Protein AF-A0A7V0NY99-F1 (afdb_monomer)

Secondary structure (DSSP, 8-state):
-------SEEEEEEES-HHHHHHHHHHHHHHTT-EEEEEEE-SSEEEEEEEEEGGGHHHHHHHHHHHSEEESHHHHHTTSSS--S---EEEEEEEEEE--S---

Foldseek 3Di:
DPPCLPFQAEKEFEAQDAVVLVVQLVVQCVVQVKAWPDWDDDPFKIKTKIWHFLVCLVVSLVSSVVRGDMDRSVSSPVSVVDDPPDSDGTIYMYMYGYDPDDPD

Structure (mmCIF, N/CA/C/O backbone):
data_AF-A0A7V0NY99-F1
#
_entry.id   AF-A0A7V0NY99-F1
#
loop_
_atom_site.group_PDB
_atom_site.id
_atom_site.type_symbol
_atom_site.label_atom_id
_atom_site.label_alt_id
_atom_site.label_comp_id
_atom_site.label_asym_id
_atom_site.label_entity_id
_atom_site.label_seq_id
_atom_site.pdbx_PDB_ins_code
_atom_site.Cartn_x
_atom_site.Cartn_y
_atom_site.Cartn_z
_atom_site.occupancy
_atom_site.B_iso_or_equiv
_atom_site.auth_seq_id
_atom_site.auth_comp_id
_atom_site.auth_asym_id
_atom_site.auth_atom_id
_atom_site.pdbx_PDB_model_num
ATOM 1 N N . MET A 1 1 ? 5.141 26.236 -8.884 1.00 36.03 1 MET A N 1
ATOM 2 C CA . MET A 1 1 ? 4.443 25.462 -9.928 1.00 36.03 1 MET A CA 1
ATOM 3 C C . MET A 1 1 ? 4.257 24.085 -9.322 1.00 36.03 1 MET A C 1
ATOM 5 O O . MET A 1 1 ? 5.181 23.622 -8.674 1.00 36.03 1 MET A O 1
ATOM 9 N N . ALA A 1 2 ? 3.028 23.573 -9.288 1.00 43.16 2 ALA A N 1
ATOM 10 C CA . ALA A 1 2 ? 2.717 22.323 -8.602 1.00 43.16 2 ALA A CA 1
ATOM 11 C C . ALA A 1 2 ? 2.991 21.178 -9.573 1.00 43.16 2 ALA A C 1
ATOM 13 O O . ALA A 1 2 ? 2.091 20.746 -10.292 1.00 43.16 2 ALA A O 1
ATOM 14 N N . ASP A 1 3 ? 4.245 20.740 -9.627 1.00 43.72 3 ASP A N 1
ATOM 15 C CA . ASP A 1 3 ? 4.650 19.499 -10.280 1.00 43.72 3 ASP A CA 1
ATOM 16 C C . ASP A 1 3 ? 4.091 18.352 -9.432 1.00 43.72 3 ASP A C 1
ATOM 18 O O . ASP A 1 3 ? 4.754 17.749 -8.594 1.00 43.72 3 ASP A O 1
ATOM 22 N N . THR A 1 4 ? 2.781 18.153 -9.550 1.00 49.53 4 THR A N 1
ATOM 23 C CA . THR A 1 4 ? 2.094 17.026 -8.941 1.00 49.53 4 THR A CA 1
ATOM 24 C C . THR A 1 4 ? 2.424 15.867 -9.860 1.00 49.53 4 THR A C 1
ATOM 26 O O . THR A 1 4 ? 1.751 15.678 -10.870 1.00 49.53 4 THR A O 1
ATOM 29 N N . GLU A 1 5 ? 3.519 15.164 -9.579 1.00 55.91 5 GLU A N 1
ATOM 30 C CA . GLU A 1 5 ? 3.803 13.860 -10.171 1.00 55.91 5 GLU A CA 1
ATOM 31 C C . GLU A 1 5 ? 2.612 12.967 -9.817 1.00 55.91 5 GLU A C 1
ATOM 33 O O . GLU A 1 5 ? 2.522 12.410 -8.723 1.00 55.91 5 GLU A O 1
ATOM 38 N N . GLN A 1 6 ? 1.596 12.966 -10.685 1.00 63.41 6 GLN A N 1
ATOM 39 C CA . GLN A 1 6 ? 0.385 12.208 -10.441 1.00 63.41 6 GLN A CA 1
ATOM 40 C C . GLN A 1 6 ? 0.800 10.737 -10.419 1.00 63.41 6 GLN A C 1
ATOM 42 O O . GLN A 1 6 ? 1.414 10.273 -11.384 1.00 63.41 6 GLN A O 1
ATOM 47 N N . PRO A 1 7 ? 0.503 10.011 -9.331 1.00 72.69 7 PRO A N 1
ATOM 48 C CA . PRO A 1 7 ? 0.847 8.604 -9.235 1.00 72.69 7 PRO A CA 1
ATOM 49 C C . PRO A 1 7 ? 0.225 7.877 -10.430 1.00 72.69 7 PRO A C 1
ATOM 51 O O . PRO A 1 7 ? -0.961 8.052 -10.721 1.00 72.69 7 PRO A O 1
ATOM 54 N N . ALA A 1 8 ? 1.039 7.092 -11.137 1.00 80.50 8 ALA A N 1
ATOM 55 C CA . ALA A 1 8 ? 0.628 6.370 -12.338 1.00 80.50 8 ALA A CA 1
ATOM 56 C C . ALA A 1 8 ? -0.505 5.377 -12.042 1.00 80.50 8 ALA A C 1
ATOM 58 O O . ALA A 1 8 ? -1.343 5.118 -12.905 1.00 80.50 8 ALA A O 1
ATOM 59 N N . VAL A 1 9 ? -0.546 4.857 -10.812 1.00 88.44 9 VAL A N 1
ATOM 60 C CA . VAL A 1 9 ? -1.595 3.960 -10.329 1.00 88.44 9 VAL A CA 1
ATOM 61 C C . VAL A 1 9 ? -2.142 4.469 -9.002 1.00 88.44 9 VAL A C 1
ATOM 63 O O . VAL A 1 9 ? -1.392 4.897 -8.128 1.00 88.44 9 VAL A O 1
ATOM 66 N N . SER A 1 10 ? -3.463 4.416 -8.841 1.00 91.31 10 SER A N 1
ATOM 67 C CA . SER A 1 10 ? -4.144 4.683 -7.573 1.00 91.31 10 SER A CA 1
ATOM 68 C C . SER A 1 10 ? -5.038 3.502 -7.207 1.00 91.31 10 SER A C 1
ATOM 70 O O . SER A 1 10 ? -5.835 3.054 -8.030 1.00 91.31 10 SER A O 1
ATOM 72 N N . LEU A 1 11 ? -4.903 3.009 -5.980 1.00 93.06 11 LEU A N 1
ATOM 73 C CA . LEU A 1 11 ? -5.679 1.900 -5.427 1.00 93.06 11 LEU A CA 1
ATOM 74 C C . LEU A 1 11 ? -6.229 2.261 -4.050 1.00 93.06 11 LEU A C 1
ATOM 76 O O . LEU A 1 11 ? -5.690 3.111 -3.342 1.00 93.06 11 LEU A O 1
ATOM 80 N N . THR A 1 12 ? -7.297 1.569 -3.666 1.00 95.25 12 THR A N 1
ATOM 81 C CA . THR A 1 12 ? -7.902 1.674 -2.337 1.00 95.25 12 THR A CA 1
ATOM 82 C C . THR A 1 12 ? -7.907 0.304 -1.678 1.00 95.25 12 THR A C 1
ATOM 84 O O . THR A 1 12 ? -8.316 -0.672 -2.304 1.00 95.25 12 THR A O 1
ATOM 87 N N . VAL A 1 13 ? -7.468 0.231 -0.426 1.00 95.75 13 VAL A N 1
ATOM 88 C CA . VAL A 1 13 ? -7.447 -0.983 0.389 1.00 95.75 13 VAL A CA 1
ATOM 89 C C . VAL A 1 13 ? -8.376 -0.769 1.575 1.00 95.75 13 VAL A C 1
ATOM 91 O O . VAL A 1 13 ? -8.158 0.109 2.409 1.00 95.75 13 VAL A O 1
ATOM 94 N N . TYR A 1 14 ? -9.439 -1.557 1.624 1.00 94.75 14 TYR A N 1
ATOM 95 C CA . TYR A 1 14 ? -10.433 -1.521 2.685 1.00 94.75 14 TYR A CA 1
ATOM 96 C C . TYR A 1 14 ? -10.038 -2.492 3.796 1.00 94.75 14 TYR A C 1
ATOM 98 O O . TYR A 1 14 ? -9.877 -3.687 3.539 1.00 94.75 14 TYR A O 1
ATOM 106 N N . VAL A 1 15 ? -9.884 -1.978 5.018 1.00 94.06 15 VAL A N 1
ATOM 107 C CA . VAL A 1 15 ? -9.341 -2.717 6.175 1.00 94.06 15 VAL A CA 1
ATOM 108 C C . VAL A 1 15 ? -10.110 -2.406 7.457 1.00 94.06 15 VAL A C 1
ATOM 110 O O . VAL A 1 15 ? -10.743 -1.360 7.567 1.00 94.06 15 VAL A O 1
ATOM 113 N N . GLU A 1 16 ? -10.050 -3.281 8.458 1.00 91.62 16 GLU A N 1
ATOM 114 C CA . GLU A 1 16 ? -10.657 -3.021 9.777 1.00 91.62 16 GLU A CA 1
ATOM 115 C C . GLU A 1 16 ? -9.774 -2.116 10.657 1.00 91.62 16 GLU A C 1
ATOM 117 O O . GLU A 1 16 ? -10.276 -1.266 11.406 1.00 91.62 16 GLU A O 1
ATOM 122 N N . ASP A 1 17 ? -8.452 -2.265 10.529 1.00 92.56 17 ASP A N 1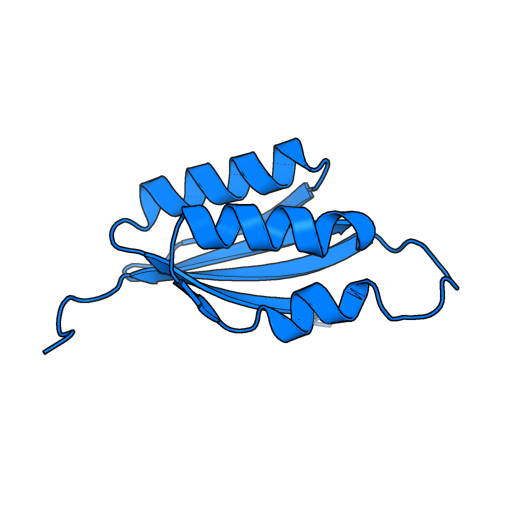
ATOM 123 C CA . ASP A 1 17 ? -7.445 -1.537 11.298 1.00 92.56 17 ASP A CA 1
ATOM 124 C C . ASP A 1 17 ? -6.436 -0.835 10.377 1.00 92.56 17 ASP A C 1
ATOM 126 O O . ASP A 1 17 ? -5.598 -1.476 9.744 1.00 92.56 17 ASP A O 1
ATOM 130 N N . ILE A 1 18 ? -6.535 0.497 10.290 1.00 93.00 18 ILE A N 1
ATOM 131 C CA . ILE A 1 18 ? -5.692 1.311 9.399 1.00 93.00 18 ILE A CA 1
ATOM 132 C C . ILE A 1 18 ? -4.229 1.269 9.839 1.00 93.00 18 ILE A C 1
ATOM 134 O O . ILE A 1 18 ? -3.350 1.150 8.991 1.00 93.00 18 ILE A O 1
ATOM 138 N N . GLU A 1 19 ? -3.956 1.348 11.144 1.00 91.50 19 GLU A N 1
ATOM 139 C CA . GLU A 1 19 ? -2.583 1.461 11.644 1.00 91.50 19 GLU A CA 1
ATOM 140 C C . GLU A 1 19 ? -1.772 0.189 11.360 1.00 91.50 19 GLU A C 1
ATOM 142 O O . GLU A 1 19 ? -0.634 0.261 10.885 1.00 91.50 19 GLU A O 1
ATOM 147 N N . THR A 1 20 ? -2.358 -0.984 11.620 1.00 93.44 20 THR A N 1
ATOM 148 C CA . THR A 1 20 ? -1.723 -2.275 11.331 1.00 93.44 20 THR A CA 1
ATOM 149 C C . THR A 1 20 ? -1.551 -2.458 9.830 1.00 93.44 20 THR A C 1
ATOM 151 O O . THR A 1 20 ? -0.435 -2.721 9.378 1.00 93.44 20 THR A O 1
ATOM 154 N N . ALA A 1 21 ? -2.608 -2.213 9.046 1.00 94.56 21 ALA A N 1
ATOM 155 C CA . ALA A 1 21 ? -2.541 -2.309 7.593 1.00 94.56 21 ALA A CA 1
ATOM 156 C C . ALA A 1 21 ? -1.482 -1.371 6.996 1.00 94.56 21 ALA A C 1
ATOM 158 O O . ALA A 1 21 ? -0.709 -1.791 6.141 1.00 94.56 21 ALA A O 1
ATOM 159 N N . GLY A 1 22 ? -1.384 -0.127 7.470 1.00 94.19 22 GLY A N 1
ATOM 160 C CA . GLY A 1 22 ? -0.384 0.838 7.012 1.00 94.19 22 GLY A CA 1
ATOM 161 C C . GLY A 1 22 ? 1.042 0.325 7.179 1.00 94.19 22 GLY A C 1
ATOM 162 O O . GLY A 1 22 ? 1.826 0.354 6.229 1.00 94.19 22 GLY A O 1
ATOM 163 N N . LYS A 1 23 ? 1.355 -0.240 8.350 1.00 94.56 23 LYS A N 1
ATOM 164 C CA . LYS A 1 23 ? 2.666 -0.846 8.636 1.00 94.56 23 LYS A CA 1
ATOM 165 C C . LYS A 1 23 ? 2.938 -2.071 7.761 1.00 94.56 23 LYS A C 1
ATOM 167 O O . LYS A 1 23 ? 4.056 -2.244 7.276 1.00 94.56 23 LYS A O 1
ATOM 172 N N . GLU A 1 24 ? 1.936 -2.922 7.548 1.00 95.62 24 GLU A N 1
ATOM 173 C CA . GLU A 1 24 ? 2.076 -4.111 6.702 1.00 95.62 24 GLU A CA 1
ATOM 174 C C . GLU A 1 24 ? 2.280 -3.756 5.225 1.00 95.62 24 GLU A C 1
ATOM 176 O O . GLU A 1 24 ? 3.138 -4.351 4.568 1.00 95.62 24 GLU A O 1
ATOM 181 N N . ILE A 1 25 ? 1.557 -2.753 4.718 1.00 94.94 25 ILE A N 1
ATOM 182 C CA . ILE A 1 25 ? 1.692 -2.261 3.342 1.00 94.94 25 ILE A CA 1
ATOM 183 C C . ILE A 1 25 ? 3.061 -1.602 3.136 1.00 94.94 25 ILE A C 1
ATOM 185 O O . ILE A 1 25 ? 3.746 -1.911 2.161 1.00 94.94 25 ILE A O 1
ATOM 189 N N . GLU A 1 26 ? 3.512 -0.757 4.065 1.00 94.75 26 GLU A N 1
ATOM 190 C CA . GLU A 1 26 ? 4.850 -0.155 4.013 1.00 94.75 26 GLU A CA 1
ATOM 191 C C . GLU A 1 26 ? 5.958 -1.226 4.003 1.00 94.75 26 GLU A C 1
ATOM 193 O O . GLU A 1 26 ? 6.898 -1.174 3.197 1.00 94.75 26 GLU A O 1
ATOM 198 N N . ALA A 1 27 ? 5.826 -2.248 4.855 1.00 95.12 27 ALA A N 1
ATOM 199 C CA . ALA A 1 27 ? 6.752 -3.372 4.893 1.00 95.12 27 ALA A CA 1
ATOM 200 C C . ALA A 1 27 ? 6.713 -4.198 3.597 1.00 95.12 27 ALA A C 1
ATOM 202 O O . ALA A 1 27 ? 7.763 -4.648 3.130 1.00 95.12 27 ALA A O 1
ATOM 203 N N . ALA A 1 28 ? 5.532 -4.400 3.004 1.00 94.94 28 ALA A N 1
ATOM 204 C CA . ALA A 1 28 ? 5.378 -5.076 1.720 1.00 94.94 28 ALA A CA 1
ATOM 205 C C . ALA A 1 28 ? 6.116 -4.320 0.609 1.00 94.94 28 ALA A C 1
ATOM 207 O O . ALA A 1 28 ? 6.953 -4.914 -0.065 1.00 94.94 28 ALA A O 1
ATOM 208 N N . ILE A 1 29 ? 5.894 -3.010 0.481 1.00 94.31 29 ILE A N 1
ATOM 209 C CA . ILE A 1 29 ? 6.565 -2.160 -0.514 1.00 94.31 29 ILE A CA 1
ATOM 210 C C . ILE A 1 29 ? 8.086 -2.229 -0.345 1.00 94.31 29 ILE A C 1
ATOM 212 O O . ILE A 1 29 ? 8.805 -2.493 -1.307 1.00 94.31 29 ILE A O 1
ATOM 216 N N . THR A 1 30 ? 8.579 -2.079 0.886 1.00 93.69 30 THR A N 1
ATOM 217 C CA . THR A 1 30 ? 10.019 -2.131 1.184 1.00 93.69 30 THR A CA 1
ATOM 218 C C . THR A 1 30 ? 10.633 -3.490 0.821 1.00 93.69 30 THR A C 1
ATOM 220 O O . THR A 1 30 ? 11.721 -3.558 0.248 1.00 93.69 30 THR A O 1
ATOM 223 N N . ARG A 1 31 ? 9.932 -4.597 1.108 1.00 94.75 31 ARG A N 1
ATOM 224 C CA . ARG A 1 31 ? 10.373 -5.962 0.755 1.00 94.75 31 ARG A CA 1
ATOM 225 C C . ARG A 1 31 ? 10.435 -6.196 -0.750 1.00 94.75 31 ARG A C 1
ATOM 227 O O . ARG A 1 31 ? 11.271 -6.974 -1.198 1.00 94.75 31 ARG A O 1
ATOM 234 N N . LEU A 1 32 ? 9.592 -5.508 -1.513 1.00 93.75 32 LEU A N 1
ATOM 235 C CA . LEU A 1 32 ? 9.578 -5.546 -2.974 1.00 93.75 32 LEU A CA 1
ATOM 236 C C . LEU A 1 32 ? 10.592 -4.580 -3.607 1.00 93.75 32 LEU A C 1
ATOM 238 O O . LEU A 1 32 ? 10.524 -4.319 -4.804 1.00 93.75 32 LEU A O 1
ATOM 242 N N . ASN A 1 33 ? 11.542 -4.064 -2.816 1.00 91.81 33 ASN A N 1
ATOM 243 C CA . ASN A 1 33 ? 12.517 -3.056 -3.239 1.00 91.81 33 ASN A CA 1
ATOM 244 C C . ASN A 1 33 ? 11.865 -1.741 -3.713 1.00 91.81 33 ASN A C 1
ATOM 246 O O . ASN A 1 33 ? 12.471 -0.970 -4.452 1.00 91.81 33 ASN A O 1
ATOM 250 N N . GLY A 1 34 ? 10.626 -1.485 -3.289 1.00 91.19 34 GLY A N 1
ATOM 251 C CA . GLY A 1 34 ? 9.954 -0.211 -3.480 1.00 91.19 34 GLY A CA 1
ATOM 252 C C . GLY A 1 34 ? 10.437 0.838 -2.482 1.00 91.19 34 GLY A C 1
ATOM 253 O O . GLY A 1 34 ? 11.076 0.538 -1.469 1.00 91.19 34 GLY A O 1
ATOM 254 N N . LYS A 1 35 ? 10.107 2.093 -2.766 1.00 92.81 35 LYS A N 1
ATOM 255 C CA . LYS A 1 35 ? 10.504 3.254 -1.975 1.00 92.81 35 LYS A CA 1
ATOM 256 C C . LYS A 1 35 ? 9.272 4.042 -1.562 1.00 92.81 35 LYS A C 1
ATOM 258 O O . LYS A 1 35 ? 8.532 4.535 -2.404 1.00 92.81 35 LYS A O 1
ATOM 263 N N . MET A 1 36 ? 9.089 4.221 -0.260 1.00 93.19 36 MET A N 1
ATOM 264 C CA . MET A 1 36 ? 8.089 5.152 0.255 1.00 93.19 36 MET A CA 1
ATOM 265 C C . MET A 1 36 ? 8.504 6.591 -0.049 1.00 93.19 36 MET A C 1
ATOM 267 O O . MET A 1 36 ? 9.613 7.011 0.283 1.00 93.19 36 MET A O 1
ATOM 271 N N . ILE A 1 37 ? 7.605 7.343 -0.678 1.00 92.56 37 ILE A N 1
ATOM 272 C CA . ILE A 1 37 ? 7.802 8.761 -0.997 1.00 92.56 37 ILE A CA 1
ATOM 273 C C . ILE A 1 37 ? 7.176 9.620 0.082 1.00 92.56 37 ILE A C 1
ATOM 275 O O . ILE A 1 37 ? 7.808 10.551 0.584 1.00 92.56 37 ILE A O 1
ATOM 279 N N . ARG A 1 38 ? 5.933 9.306 0.453 1.00 92.06 38 ARG A N 1
ATOM 280 C CA . ARG A 1 38 ? 5.205 10.047 1.475 1.00 92.06 38 ARG A CA 1
ATOM 281 C C . ARG A 1 38 ? 4.084 9.209 2.070 1.00 92.06 38 ARG A C 1
ATOM 283 O O . ARG A 1 38 ? 3.447 8.433 1.367 1.00 92.06 38 ARG A O 1
ATOM 290 N N . THR A 1 39 ? 3.810 9.462 3.341 1.00 92.25 39 THR A N 1
ATOM 291 C CA . THR A 1 39 ? 2.629 8.967 4.045 1.00 92.25 39 THR A CA 1
ATOM 292 C C . THR A 1 39 ? 1.851 10.164 4.571 1.00 92.25 39 THR A C 1
ATOM 294 O O . THR A 1 39 ? 2.436 11.098 5.126 1.00 92.25 39 THR A O 1
ATOM 297 N N . GLU A 1 40 ? 0.541 10.160 4.367 1.00 93.31 40 GLU A N 1
ATOM 298 C CA . GLU A 1 40 ? -0.384 11.158 4.891 1.00 93.31 40 GLU A CA 1
ATOM 299 C C . GLU A 1 40 ? -1.470 10.443 5.689 1.00 93.31 40 GLU A C 1
ATOM 301 O O . GLU A 1 40 ? -2.274 9.706 5.120 1.00 93.31 40 GLU A O 1
ATOM 306 N N . SER A 1 41 ? -1.487 10.671 6.999 1.00 89.94 41 SER A N 1
ATOM 307 C CA . SER A 1 41 ? -2.468 10.068 7.898 1.00 89.94 41 SER A CA 1
ATOM 308 C C . SER A 1 41 ? -3.607 11.031 8.207 1.00 89.94 41 SER A C 1
ATOM 310 O O . SER A 1 41 ? -3.384 12.218 8.462 1.00 89.94 41 SER A O 1
ATOM 312 N N . PHE A 1 42 ? -4.827 10.508 8.200 1.00 89.62 42 PHE A N 1
ATOM 313 C CA . PHE A 1 42 ? -6.065 11.217 8.517 1.00 89.62 42 PHE A CA 1
ATOM 314 C C . PHE A 1 42 ? -6.868 10.419 9.555 1.00 89.62 42 PHE A C 1
ATOM 316 O O . PHE A 1 42 ? -6.530 9.285 9.876 1.00 89.62 42 PHE A O 1
ATOM 323 N N . GLU A 1 43 ? -7.947 11.003 10.082 1.00 84.44 43 GLU A N 1
ATOM 324 C CA . GLU A 1 43 ? -8.762 10.378 11.139 1.00 84.44 43 GLU A CA 1
ATOM 325 C C . GLU A 1 43 ? -9.360 9.019 10.715 1.00 84.44 43 GLU A C 1
ATOM 327 O O . GLU A 1 43 ? -9.332 8.063 11.487 1.00 84.44 43 GLU A O 1
ATOM 332 N N . ASP A 1 44 ? -9.820 8.908 9.463 1.00 87.00 44 ASP A N 1
ATOM 333 C CA . ASP A 1 44 ? -10.526 7.722 8.946 1.00 87.00 44 ASP A CA 1
ATOM 334 C C . ASP A 1 44 ? -9.810 7.015 7.786 1.00 87.00 44 ASP A C 1
ATOM 336 O O . ASP A 1 44 ? -10.362 6.089 7.178 1.00 87.00 44 ASP A O 1
ATOM 340 N N . LYS A 1 45 ? -8.612 7.476 7.415 1.00 92.19 45 LYS A N 1
ATOM 341 C CA . LYS A 1 45 ? -7.845 6.905 6.304 1.00 92.19 45 LYS A CA 1
ATOM 342 C C . LYS A 1 45 ? -6.366 7.250 6.374 1.00 92.19 45 LYS A C 1
ATOM 344 O O . LYS A 1 45 ? -6.011 8.338 6.811 1.00 92.19 45 LYS A O 1
ATOM 349 N N . ASP A 1 46 ? -5.549 6.394 5.778 1.00 94.19 46 ASP A N 1
ATOM 350 C CA . ASP A 1 46 ? -4.150 6.688 5.474 1.00 94.19 46 ASP A CA 1
ATOM 351 C C . ASP A 1 46 ? -3.935 6.704 3.961 1.00 94.19 46 ASP A C 1
ATOM 353 O O . ASP A 1 46 ? -4.545 5.941 3.214 1.00 94.19 46 ASP A O 1
ATOM 357 N N . VAL A 1 47 ? -3.067 7.589 3.486 1.00 94.62 47 VAL A N 1
ATOM 358 C CA . VAL A 1 47 ? -2.664 7.666 2.083 1.00 94.62 47 VAL A CA 1
ATOM 359 C C . VAL A 1 47 ? -1.161 7.455 2.001 1.00 94.62 47 VAL A C 1
ATOM 361 O O . VAL A 1 47 ? -0.375 8.253 2.508 1.00 94.62 47 VAL A O 1
ATOM 364 N N . LEU A 1 48 ? -0.765 6.378 1.335 1.00 94.50 48 LEU A N 1
ATOM 365 C CA . LEU A 1 48 ? 0.621 6.015 1.081 1.00 94.50 48 LEU A CA 1
ATOM 366 C C . LEU A 1 48 ? 0.953 6.325 -0.376 1.00 94.50 48 LEU A C 1
ATOM 368 O O . LEU A 1 48 ? 0.235 5.919 -1.289 1.00 94.50 48 LEU A O 1
ATOM 372 N N . ILE A 1 49 ? 2.050 7.035 -0.600 1.00 94.00 49 ILE A N 1
ATOM 373 C CA . ILE A 1 49 ? 2.601 7.316 -1.922 1.00 94.00 49 ILE A CA 1
ATOM 374 C C . ILE A 1 49 ? 3.972 6.658 -1.974 1.00 94.00 49 ILE A C 1
ATOM 376 O O . ILE A 1 49 ? 4.853 6.969 -1.167 1.00 94.00 49 ILE A O 1
ATOM 380 N N . ALA A 1 50 ? 4.147 5.751 -2.924 1.00 93.44 50 ALA A N 1
ATOM 381 C CA . ALA A 1 50 ? 5.350 4.958 -3.071 1.00 93.44 50 ALA A CA 1
ATOM 382 C C . ALA A 1 50 ? 5.761 4.831 -4.534 1.00 93.44 50 ALA A C 1
ATOM 384 O O . ALA A 1 50 ? 4.965 5.004 -5.447 1.00 93.44 50 ALA A O 1
ATOM 385 N N . GLU A 1 51 ? 7.017 4.490 -4.738 1.00 92.38 51 GLU A N 1
ATOM 386 C CA . GLU A 1 51 ? 7.580 4.073 -6.005 1.00 92.38 51 GLU A CA 1
ATOM 387 C C . GLU A 1 51 ? 7.817 2.562 -5.957 1.00 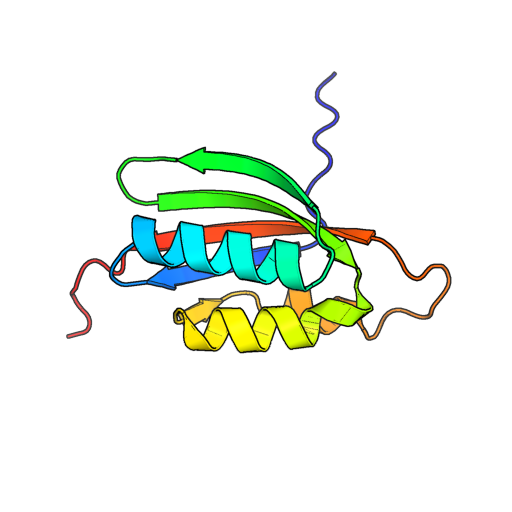92.38 51 GLU A C 1
ATOM 389 O O . GLU A 1 51 ? 8.393 2.050 -4.994 1.00 92.38 51 GLU A O 1
ATOM 394 N N . LEU A 1 52 ? 7.390 1.837 -6.986 1.00 90.94 52 LEU A N 1
ATOM 395 C CA . LEU A 1 52 ? 7.623 0.400 -7.108 1.00 90.94 52 LEU A CA 1
ATOM 396 C C . LEU A 1 52 ? 7.984 0.059 -8.551 1.00 90.94 52 LEU A C 1
ATOM 398 O O . LEU A 1 52 ? 7.495 0.686 -9.485 1.00 90.94 52 LEU A O 1
ATOM 402 N N . ASN A 1 53 ? 8.831 -0.945 -8.745 1.00 89.31 53 ASN A N 1
ATOM 403 C CA . ASN A 1 53 ? 9.079 -1.474 -10.078 1.00 89.31 53 ASN A CA 1
ATOM 404 C C . ASN A 1 53 ? 7.805 -2.147 -10.625 1.00 89.31 53 ASN A C 1
ATOM 406 O O . ASN A 1 53 ? 7.187 -2.950 -9.925 1.00 89.31 53 ASN A O 1
ATOM 410 N N . ALA A 1 54 ? 7.421 -1.831 -11.864 1.00 86.81 54 ALA A N 1
ATOM 411 C CA . ALA A 1 54 ? 6.237 -2.392 -12.519 1.00 86.81 54 ALA A CA 1
ATOM 412 C C . ALA A 1 54 ? 6.209 -3.934 -12.506 1.00 86.81 54 ALA A C 1
ATOM 414 O O . ALA A 1 54 ? 5.143 -4.517 -12.346 1.00 86.81 54 ALA A O 1
ATOM 415 N N . GLU A 1 55 ? 7.371 -4.597 -12.559 1.00 88.25 55 GLU A N 1
ATOM 416 C CA . GLU A 1 55 ? 7.483 -6.067 -12.470 1.00 88.25 55 GLU A CA 1
ATOM 417 C C . GLU A 1 55 ? 7.013 -6.654 -11.122 1.00 88.25 55 GLU A C 1
ATOM 419 O O . GLU A 1 55 ? 6.829 -7.861 -10.992 1.00 88.25 55 GLU A O 1
ATOM 424 N N . LYS A 1 56 ? 6.870 -5.813 -10.090 1.00 91.19 56 LYS A N 1
ATOM 425 C CA . LYS A 1 56 ? 6.421 -6.192 -8.743 1.00 91.19 56 LYS A CA 1
ATOM 426 C C . LYS A 1 56 ? 4.953 -5.859 -8.492 1.00 91.19 56 LYS A C 1
ATOM 428 O O . LYS A 1 56 ? 4.489 -6.017 -7.365 1.00 91.19 56 LYS A O 1
ATOM 433 N N . ALA A 1 57 ? 4.232 -5.388 -9.509 1.00 89.19 57 ALA A N 1
ATOM 434 C CA . ALA A 1 57 ? 2.837 -4.987 -9.390 1.00 89.19 57 ALA A CA 1
ATOM 435 C C . ALA A 1 57 ? 1.920 -6.152 -8.984 1.00 89.19 57 ALA A C 1
ATOM 437 O O . ALA A 1 57 ? 1.129 -5.986 -8.054 1.00 89.19 57 ALA A O 1
ATOM 438 N N . ASP A 1 58 ? 2.064 -7.323 -9.614 1.00 90.62 58 ASP A N 1
ATOM 439 C CA . ASP A 1 58 ? 1.314 -8.533 -9.252 1.00 90.62 58 ASP A CA 1
ATOM 440 C C . ASP A 1 58 ? 1.611 -8.974 -7.811 1.00 90.62 58 ASP A C 1
ATOM 442 O O . ASP A 1 58 ? 0.700 -9.099 -6.991 1.00 90.62 58 ASP A O 1
ATOM 446 N N . GLU A 1 59 ? 2.896 -9.057 -7.449 1.00 93.38 59 GLU A N 1
ATOM 447 C CA . GLU A 1 59 ? 3.324 -9.458 -6.102 1.00 93.38 59 GLU A CA 1
A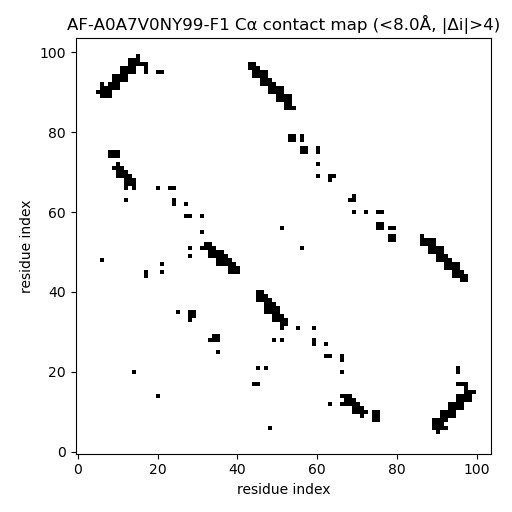TOM 448 C C . GLU A 1 59 ? 2.837 -8.472 -5.018 1.00 93.38 59 GLU A C 1
ATOM 450 O O . GLU A 1 59 ? 2.466 -8.877 -3.911 1.00 93.38 59 GLU A O 1
ATOM 455 N N . LEU A 1 60 ? 2.798 -7.166 -5.318 1.00 93.38 60 LEU A N 1
ATOM 456 C CA . LEU A 1 60 ? 2.182 -6.174 -4.435 1.0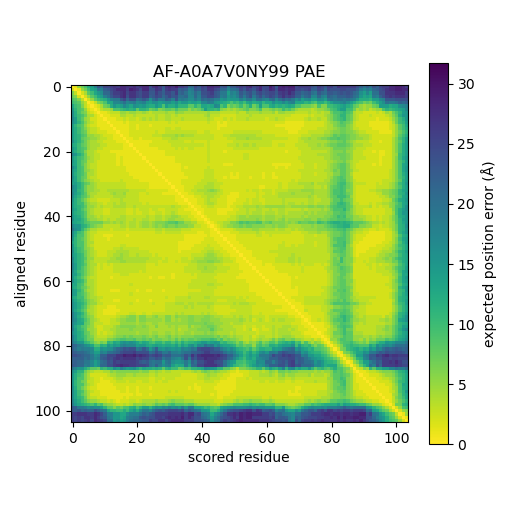0 93.38 60 LEU A CA 1
ATOM 457 C C . LEU A 1 60 ? 0.672 -6.414 -4.329 1.00 93.38 60 LEU A C 1
ATOM 459 O O . LEU A 1 60 ? 0.151 -6.443 -3.217 1.00 93.38 60 LEU A O 1
ATOM 463 N N . ASN A 1 61 ? -0.029 -6.598 -5.450 1.00 92.75 61 ASN A N 1
ATOM 464 C CA . ASN A 1 61 ? -1.473 -6.830 -5.471 1.00 92.75 61 ASN A CA 1
ATOM 465 C C . ASN A 1 61 ? -1.877 -8.048 -4.624 1.00 92.75 61 ASN A C 1
ATOM 467 O O . ASN A 1 61 ? -2.819 -7.954 -3.834 1.00 92.75 61 ASN A O 1
ATOM 471 N N . GLU A 1 62 ? -1.148 -9.161 -4.733 1.00 93.88 62 GLU A N 1
ATOM 472 C CA . GLU A 1 62 ? -1.383 -10.353 -3.912 1.00 93.88 62 GLU A CA 1
ATOM 473 C C . GLU A 1 62 ? -1.246 -10.048 -2.415 1.00 93.88 62 GLU A C 1
ATOM 475 O O . GLU A 1 62 ? -2.131 -10.394 -1.629 1.00 93.88 62 GLU A O 1
ATOM 480 N N . ARG A 1 63 ? -0.183 -9.338 -2.011 1.00 93.88 63 ARG A N 1
ATOM 481 C CA . ARG A 1 63 ? 0.033 -8.945 -0.607 1.00 93.88 63 ARG A CA 1
ATOM 482 C C . ARG A 1 63 ? -1.055 -8.007 -0.096 1.00 93.88 63 ARG A C 1
ATOM 484 O O . ARG A 1 63 ? -1.542 -8.194 1.013 1.00 93.88 63 ARG A O 1
ATOM 491 N N . LEU A 1 64 ? -1.460 -7.021 -0.894 1.00 94.19 64 LEU A N 1
ATOM 492 C CA . LEU A 1 64 ? -2.544 -6.109 -0.525 1.00 94.19 64 LEU A CA 1
ATOM 493 C C . LEU A 1 64 ? -3.868 -6.862 -0.342 1.00 94.19 64 LEU A C 1
ATOM 495 O O . LEU A 1 64 ? -4.604 -6.573 0.598 1.00 94.19 64 LEU A O 1
ATOM 499 N N . GLY A 1 65 ? -4.134 -7.868 -1.181 1.00 92.88 65 GLY A N 1
ATOM 500 C CA . GLY A 1 65 ? -5.299 -8.745 -1.057 1.00 92.88 65 GLY A CA 1
ATOM 501 C C . GLY A 1 65 ? -5.303 -9.623 0.200 1.00 92.88 65 GLY A C 1
ATOM 502 O O . GLY A 1 65 ? -6.370 -10.050 0.631 1.00 92.88 65 GLY A O 1
ATOM 503 N N . GLN A 1 66 ? -4.138 -9.880 0.805 1.00 93.56 66 GLN A N 1
ATOM 504 C CA . GLN A 1 66 ? -4.035 -10.562 2.103 1.00 93.56 66 GLN A CA 1
ATOM 505 C C . GLN A 1 66 ? -4.331 -9.629 3.286 1.00 93.56 66 GLN A C 1
ATOM 507 O O . GLN A 1 66 ? -4.741 -10.107 4.340 1.00 93.56 66 GLN A O 1
ATOM 512 N N . ILE A 1 67 ? -4.122 -8.321 3.109 1.00 93.75 67 ILE A N 1
ATOM 513 C CA . ILE A 1 67 ? -4.324 -7.295 4.144 1.00 93.75 67 ILE A CA 1
ATOM 514 C C . ILE A 1 67 ? -5.783 -6.820 4.162 1.00 93.75 67 ILE A C 1
ATOM 516 O O . ILE A 1 67 ? -6.345 -6.571 5.226 1.00 93.75 67 ILE A O 1
ATOM 520 N N . GLY A 1 68 ? -6.417 -6.696 2.993 1.00 92.69 68 GLY A N 1
ATOM 521 C CA . GLY A 1 68 ? -7.797 -6.231 2.893 1.00 92.69 68 GLY A CA 1
ATOM 522 C C . GLY A 1 68 ? -8.385 -6.314 1.488 1.00 92.69 68 GLY A C 1
ATOM 523 O O . GLY A 1 68 ? -7.790 -6.856 0.557 1.00 92.69 68 GLY A O 1
ATOM 524 N N . GLU A 1 69 ? -9.585 -5.755 1.316 1.00 94.25 69 GLU A N 1
ATOM 525 C CA . GLU A 1 69 ? -10.225 -5.713 -0.000 1.00 94.25 69 GLU A CA 1
ATOM 526 C C . GLU A 1 69 ? -9.610 -4.598 -0.859 1.00 94.25 69 GLU A C 1
ATOM 528 O O . GLU A 1 69 ? -9.715 -3.416 -0.537 1.00 94.25 69 GLU A O 1
ATOM 533 N N . VAL A 1 70 ? -9.007 -4.973 -1.990 1.00 94.44 70 VAL A N 1
ATOM 534 C CA . VAL A 1 70 ? -8.353 -4.036 -2.916 1.00 94.44 70 VAL A CA 1
ATOM 535 C C . VAL A 1 70 ? -9.297 -3.630 -4.053 1.00 94.44 70 VAL A C 1
ATOM 537 O O . VAL A 1 70 ? -9.764 -4.473 -4.827 1.00 94.44 70 VAL A O 1
ATOM 540 N N . LYS A 1 71 ? -9.528 -2.323 -4.213 1.00 93.69 71 LYS A N 1
ATOM 541 C CA . LYS A 1 71 ? -10.155 -1.709 -5.396 1.00 93.69 71 LYS A CA 1
ATOM 542 C C . LYS A 1 71 ? -9.103 -1.010 -6.256 1.00 93.69 71 LYS A C 1
ATOM 544 O O . LYS A 1 71 ? -8.137 -0.452 -5.741 1.00 93.69 71 LYS A O 1
ATOM 549 N N . GLY A 1 72 ? -9.307 -1.028 -7.574 1.00 88.38 72 GLY A N 1
ATOM 550 C CA . GLY A 1 72 ? -8.367 -0.443 -8.539 1.00 88.38 72 GLY A CA 1
ATOM 551 C C . GLY A 1 72 ? -7.190 -1.351 -8.915 1.00 88.38 72 GLY A C 1
ATOM 552 O O . GLY A 1 72 ? -6.298 -0.916 -9.635 1.00 88.38 72 GLY A O 1
ATOM 553 N N . LYS A 1 73 ? -7.198 -2.624 -8.490 1.00 86.88 73 LYS A N 1
ATOM 554 C CA . LYS A 1 73 ? -6.150 -3.609 -8.822 1.00 86.88 73 LYS A CA 1
ATOM 555 C C . LYS A 1 73 ? -5.923 -3.809 -10.322 1.00 86.88 73 LYS A C 1
ATOM 557 O O . LYS A 1 73 ? -4.815 -4.114 -10.732 1.00 86.88 73 LYS A O 1
ATOM 562 N N . GLU A 1 74 ? -6.940 -3.583 -11.148 1.00 87.38 74 GLU A N 1
ATOM 563 C CA . GLU A 1 74 ? -6.827 -3.660 -12.611 1.00 87.38 74 GLU A CA 1
ATOM 564 C C . GLU A 1 74 ? -5.807 -2.651 -13.160 1.00 87.38 74 GLU A C 1
ATOM 566 O O . GLU A 1 74 ? -5.050 -2.975 -14.067 1.00 87.38 74 GLU A O 1
ATOM 571 N N . ALA A 1 75 ? -5.731 -1.450 -12.573 1.00 85.06 75 ALA A N 1
ATOM 572 C CA . ALA A 1 75 ? -4.759 -0.434 -12.972 1.00 85.06 75 ALA A CA 1
ATOM 573 C C . ALA A 1 75 ? -3.326 -0.799 -12.553 1.00 85.06 75 ALA A C 1
ATOM 575 O O . ALA A 1 75 ? -2.376 -0.415 -13.230 1.00 85.06 75 ALA A O 1
ATOM 576 N N . LEU A 1 76 ? -3.180 -1.540 -11.449 1.00 84.81 76 LEU A N 1
ATOM 577 C CA . LEU A 1 76 ? -1.898 -2.062 -10.978 1.00 84.81 76 LEU A CA 1
ATOM 578 C C . LEU A 1 76 ? -1.405 -3.188 -11.900 1.00 84.81 76 LEU A C 1
ATOM 580 O O . LEU A 1 76 ? -0.271 -3.149 -12.355 1.00 84.81 76 LEU A O 1
ATOM 584 N N . LEU A 1 77 ? -2.283 -4.130 -12.250 1.00 83.81 77 LEU A N 1
ATOM 585 C CA . LEU A 1 77 ? -1.969 -5.256 -13.140 1.00 83.81 77 LEU A CA 1
ATOM 586 C C . LEU A 1 77 ? -1.725 -4.817 -14.596 1.00 83.81 77 LEU A C 1
ATOM 588 O O . LEU A 1 77 ? -0.932 -5.419 -15.311 1.00 83.81 77 LEU A O 1
ATOM 592 N N . ALA A 1 78 ? -2.340 -3.715 -15.035 1.00 83.75 78 ALA A N 1
ATOM 593 C CA . ALA A 1 78 ? -2.106 -3.138 -16.362 1.00 83.75 78 ALA A CA 1
ATOM 594 C C . ALA A 1 78 ? -0.680 -2.579 -16.565 1.00 83.75 78 ALA A C 1
ATOM 596 O O . ALA A 1 78 ? -0.346 -2.138 -17.668 1.00 83.75 78 ALA A O 1
ATOM 597 N N . LEU A 1 79 ? 0.156 -2.557 -15.521 1.00 77.44 79 LEU A N 1
ATOM 598 C CA . LEU A 1 79 ? 1.558 -2.155 -15.621 1.00 77.44 79 LEU A CA 1
ATOM 599 C C . LEU A 1 79 ? 2.440 -3.207 -16.304 1.00 77.44 79 LEU A C 1
ATOM 601 O O . LEU A 1 79 ? 3.447 -2.830 -16.897 1.00 77.44 79 LEU A O 1
ATOM 605 N N . GLU A 1 80 ? 2.069 -4.488 -16.251 1.00 64.69 80 GLU A N 1
ATOM 606 C CA . GLU A 1 80 ? 2.838 -5.578 -16.871 1.00 64.69 80 GLU A CA 1
ATOM 607 C C . GLU A 1 80 ? 2.636 -5.671 -18.392 1.00 64.69 80 GLU A C 1
ATOM 609 O O . GLU A 1 80 ? 3.521 -6.140 -19.102 1.00 64.69 80 GLU A O 1
ATOM 614 N N . ASP A 1 81 ? 1.498 -5.190 -18.904 1.00 59.34 81 ASP A N 1
ATOM 615 C CA . ASP A 1 81 ? 1.100 -5.347 -20.314 1.00 59.34 81 ASP A CA 1
ATOM 616 C C . ASP A 1 81 ? 1.671 -4.254 -21.243 1.00 59.34 81 ASP A C 1
ATOM 618 O O . ASP A 1 81 ? 1.560 -4.331 -22.467 1.00 59.34 81 ASP A O 1
ATOM 622 N N . LYS A 1 82 ? 2.310 -3.211 -20.693 1.00 55.69 82 LYS A N 1
ATOM 623 C CA . LYS A 1 82 ? 2.910 -2.153 -21.517 1.00 55.69 82 LYS A CA 1
ATOM 624 C C . LYS A 1 82 ? 4.266 -2.601 -22.052 1.00 55.69 82 LYS A C 1
ATOM 626 O O . LYS A 1 82 ? 5.178 -2.874 -21.278 1.00 55.69 82 LYS A O 1
ATOM 631 N N . GLU A 1 83 ? 4.391 -2.635 -23.382 1.00 49.47 83 GLU A N 1
ATOM 632 C CA . GLU A 1 83 ? 5.627 -2.978 -24.094 1.00 49.47 83 GLU A CA 1
ATOM 633 C C . GLU A 1 83 ? 6.871 -2.341 -23.434 1.00 49.47 83 GLU A C 1
ATOM 635 O O . GLU A 1 83 ? 6.855 -1.146 -23.111 1.00 49.47 83 GLU A O 1
ATOM 640 N N . PRO A 1 84 ? 7.961 -3.110 -23.238 1.00 47.62 84 PRO A N 1
ATOM 641 C CA . PRO A 1 84 ? 9.101 -2.722 -22.417 1.00 47.62 84 PRO A CA 1
ATOM 642 C C . PRO A 1 84 ? 9.979 -1.704 -23.150 1.00 47.62 84 PRO A C 1
ATOM 644 O O . PRO A 1 84 ? 11.063 -2.015 -23.635 1.00 47.62 84 PRO A O 1
ATOM 647 N N . LEU A 1 85 ? 9.528 -0.456 -23.232 1.00 51.06 85 LEU A N 1
ATOM 648 C CA . LEU A 1 85 ? 10.401 0.658 -23.603 1.00 51.06 85 LEU A CA 1
ATOM 649 C C . LEU A 1 85 ? 11.162 1.202 -22.387 1.00 51.06 85 LEU A C 1
ATOM 651 O O . LEU A 1 85 ? 12.156 1.900 -22.567 1.00 51.06 85 LEU A O 1
ATOM 655 N N . SER A 1 86 ? 10.774 0.827 -21.162 1.00 49.19 86 SER A N 1
ATOM 656 C CA . SER A 1 86 ? 11.595 0.903 -19.945 1.00 49.19 86 SER A CA 1
ATOM 657 C C . SER A 1 86 ? 10.959 0.052 -18.833 1.00 49.19 86 SER A C 1
ATOM 659 O O . SER A 1 86 ? 9.766 0.233 -18.590 1.00 49.19 86 SER A O 1
ATOM 661 N N . PRO A 1 87 ? 11.700 -0.826 -18.123 1.00 55.34 87 PRO A N 1
ATOM 662 C CA . PRO A 1 87 ? 11.262 -1.344 -16.827 1.00 55.34 87 PRO A CA 1
ATOM 663 C C . PRO A 1 87 ? 11.249 -0.164 -15.851 1.00 55.34 87 PRO A C 1
ATOM 665 O O . PRO A 1 87 ? 12.264 0.219 -15.270 1.00 55.34 87 PRO A O 1
ATOM 668 N N . GLY A 1 88 ? 10.120 0.533 -15.819 1.00 76.19 88 GLY A N 1
ATOM 669 C CA . GLY A 1 88 ? 9.973 1.772 -15.081 1.00 76.19 88 GLY A CA 1
ATOM 670 C C . GLY A 1 88 ? 9.663 1.489 -13.622 1.00 76.19 88 GLY A C 1
ATOM 671 O O . GLY A 1 88 ? 8.746 0.732 -13.304 1.00 76.19 88 GLY A O 1
ATOM 672 N N . VAL A 1 89 ? 10.391 2.160 -12.734 1.00 84.31 89 VAL A N 1
ATOM 673 C CA . VAL A 1 89 ? 9.853 2.476 -11.413 1.00 84.31 89 VAL A CA 1
ATOM 674 C C . VAL A 1 89 ? 8.643 3.385 -11.631 1.00 84.31 89 VAL A C 1
ATOM 676 O O . VAL A 1 89 ? 8.736 4.382 -12.347 1.00 84.31 89 VAL A O 1
ATOM 679 N N . VAL A 1 90 ? 7.499 3.016 -11.063 1.00 87.94 90 VAL A N 1
ATOM 680 C CA . VAL A 1 90 ? 6.238 3.744 -11.199 1.00 87.94 90 VAL A CA 1
ATOM 681 C C . VAL A 1 90 ? 5.751 4.243 -9.849 1.00 87.94 90 VAL A C 1
ATOM 683 O O . VAL A 1 90 ? 5.873 3.561 -8.831 1.00 87.94 90 VAL A O 1
ATOM 686 N N . GLY A 1 91 ? 5.158 5.435 -9.852 1.00 90.06 91 GLY A N 1
ATOM 687 C CA . GLY A 1 91 ? 4.469 5.979 -8.690 1.00 90.06 91 GLY A CA 1
ATOM 688 C C . 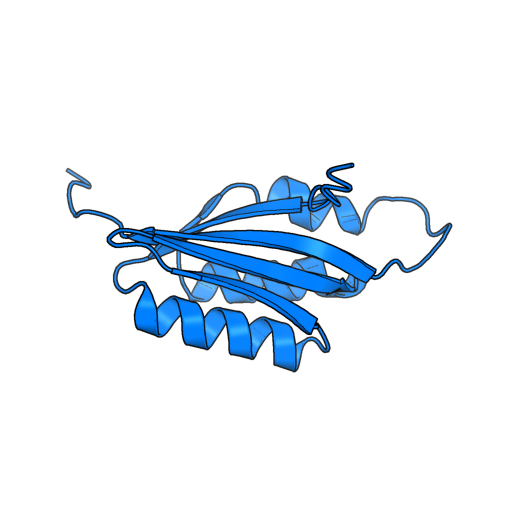GLY A 1 91 ? 3.129 5.279 -8.463 1.00 90.06 91 GLY A C 1
ATOM 689 O O . GLY A 1 91 ? 2.286 5.226 -9.360 1.00 90.06 91 GLY A O 1
ATOM 690 N N . ILE A 1 92 ? 2.918 4.786 -7.251 1.00 91.38 92 ILE A N 1
ATOM 691 C CA . ILE A 1 92 ? 1.699 4.137 -6.785 1.00 91.38 92 ILE A CA 1
ATOM 692 C C . ILE A 1 92 ? 1.167 4.915 -5.583 1.00 91.38 92 ILE A C 1
ATOM 694 O O . ILE A 1 92 ? 1.895 5.210 -4.635 1.00 91.38 92 ILE A O 1
ATOM 698 N N . LYS A 1 93 ? -0.129 5.215 -5.608 1.00 94.50 93 LYS A N 1
ATOM 699 C CA . LYS A 1 93 ? -0.877 5.741 -4.469 1.00 94.50 93 LYS A CA 1
ATOM 700 C C . LYS A 1 93 ? -1.798 4.664 -3.921 1.00 94.50 93 LYS A C 1
ATOM 702 O O . LYS A 1 93 ? -2.596 4.098 -4.664 1.00 94.50 93 LYS A O 1
ATOM 707 N N . ILE A 1 94 ? -1.720 4.429 -2.620 1.00 95.25 94 ILE A N 1
ATOM 708 C CA . ILE A 1 94 ? -2.532 3.457 -1.895 1.00 95.25 94 ILE A CA 1
ATOM 709 C C . ILE A 1 94 ? -3.314 4.204 -0.821 1.00 95.25 94 ILE A C 1
ATOM 711 O O . ILE A 1 94 ? -2.736 4.810 0.076 1.00 95.25 94 ILE A O 1
ATOM 715 N N . GLU A 1 95 ? -4.636 4.173 -0.920 1.00 95.75 95 GLU A N 1
ATOM 716 C CA . GLU A 1 95 ? -5.539 4.737 0.080 1.00 95.75 95 GLU A CA 1
ATOM 717 C C . GLU A 1 95 ? -6.050 3.614 0.977 1.00 95.75 95 GLU A C 1
ATOM 719 O O . GLU A 1 95 ? -6.765 2.730 0.518 1.00 95.75 95 GLU A O 1
ATOM 724 N N . ILE A 1 96 ? -5.687 3.638 2.251 1.00 96.00 96 ILE A N 1
ATOM 725 C CA . ILE A 1 96 ? -6.145 2.691 3.261 1.00 96.00 96 ILE A CA 1
ATOM 726 C C . ILE A 1 96 ? -7.373 3.291 3.923 1.00 96.00 96 ILE A C 1
ATOM 728 O O . ILE A 1 96 ? -7.293 4.352 4.539 1.00 96.00 96 ILE A O 1
ATOM 732 N N . VAL A 1 97 ? -8.513 2.626 3.792 1.00 94.81 97 VAL A N 1
ATOM 733 C CA . VAL A 1 97 ? -9.794 3.127 4.289 1.00 94.81 97 VAL A CA 1
ATOM 734 C C . VAL A 1 97 ? -10.360 2.137 5.288 1.00 94.81 97 VAL A C 1
ATOM 736 O O . VAL A 1 97 ? -10.444 0.939 5.007 1.00 94.81 97 VAL A O 1
ATOM 739 N N . ARG A 1 98 ? -10.791 2.640 6.449 1.00 92.38 98 ARG A N 1
ATOM 740 C CA . ARG A 1 98 ? -11.467 1.793 7.426 1.00 92.38 98 ARG A CA 1
ATOM 741 C C . ARG A 1 98 ? -12.821 1.347 6.889 1.00 92.38 98 ARG A C 1
ATOM 743 O O . ARG A 1 98 ? -13.638 2.176 6.485 1.00 92.38 98 ARG A O 1
ATOM 750 N N . VAL A 1 99 ? -13.110 0.051 6.951 1.00 87.81 99 VAL A N 1
ATOM 751 C CA . VAL A 1 99 ? 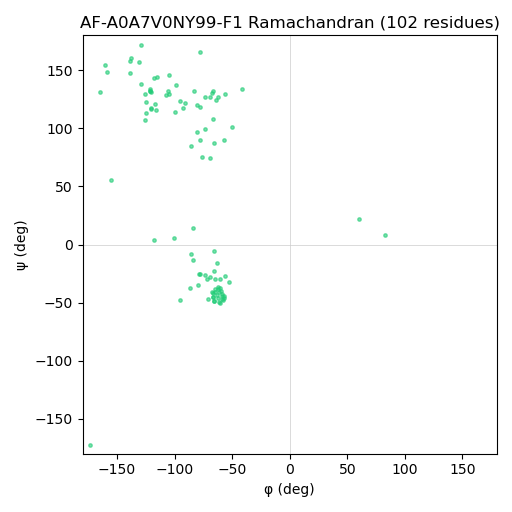-14.485 -0.426 6.801 1.00 87.81 99 VAL A CA 1
ATOM 752 C C . VAL A 1 99 ? -15.252 -0.089 8.075 1.00 87.81 99 VAL A C 1
ATOM 754 O O . VAL A 1 99 ? -15.152 -0.762 9.096 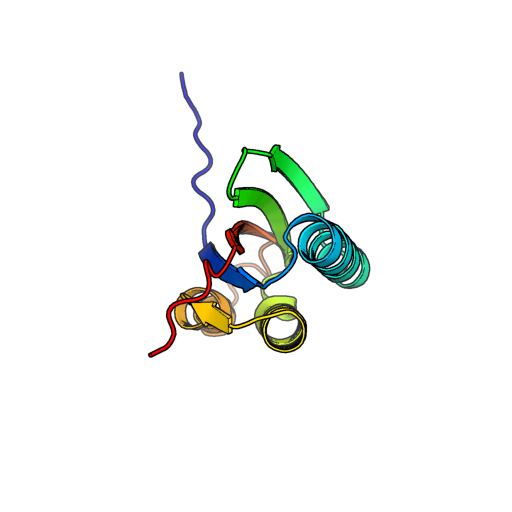1.00 87.81 99 VAL A O 1
ATOM 757 N N . SER A 1 100 ? -16.020 0.997 8.042 1.00 67.62 100 SER A N 1
ATOM 758 C CA . SER A 1 100 ? -17.031 1.245 9.069 1.00 67.62 100 SER A CA 1
ATOM 759 C C . SER A 1 100 ? -18.096 0.166 8.924 1.00 67.62 100 SER A C 1
ATOM 761 O O . SER A 1 100 ? -18.829 0.146 7.936 1.00 67.62 100 SER A O 1
ATOM 763 N N . GLY A 1 101 ? -18.127 -0.775 9.867 1.00 59.81 101 GLY A N 1
ATOM 764 C CA . GLY A 1 101 ? -19.017 -1.930 9.844 1.00 59.81 101 GLY A CA 1
ATOM 765 C C . GLY A 1 101 ? -20.475 -1.545 9.594 1.00 59.81 101 GLY A C 1
ATOM 766 O O . GLY A 1 101 ? -21.175 -1.117 10.502 1.00 59.81 101 GLY A O 1
ATOM 767 N N . HIS A 1 102 ? -20.917 -1.726 8.353 1.00 44.56 102 HIS A N 1
ATOM 768 C CA . HIS A 1 102 ? -22.302 -1.920 7.930 1.00 44.56 102 HIS A CA 1
ATOM 769 C C . HIS A 1 102 ? -22.289 -2.683 6.597 1.00 44.56 102 HIS A C 1
ATOM 771 O O . HIS A 1 102 ? -22.853 -2.259 5.591 1.00 44.56 102 HIS A O 1
ATOM 777 N N . ILE A 1 103 ? -21.632 -3.844 6.586 1.00 47.88 103 ILE A N 1
ATOM 778 C CA . ILE A 1 103 ? -22.009 -4.897 5.642 1.00 47.88 103 ILE A CA 1
ATOM 779 C C . ILE A 1 103 ? -23.219 -5.567 6.296 1.00 47.88 103 ILE A C 1
ATOM 781 O O . ILE A 1 103 ? -23.078 -6.304 7.270 1.00 47.88 103 ILE A O 1
ATOM 785 N N . LYS A 1 104 ? -24.408 -5.146 5.863 1.00 39.19 104 LYS A N 1
ATOM 786 C CA . LYS A 1 104 ? -25.700 -5.667 6.315 1.00 39.19 104 LYS A CA 1
ATOM 787 C C . LYS A 1 104 ? -25.990 -7.018 5.671 1.00 39.19 104 LYS A C 1
ATOM 789 O O . LYS A 1 104 ? -25.666 -7.158 4.472 1.00 39.19 104 LYS A O 1
#

Mean predicted aligned error: 6.7 Å

Solvent-accessible surface area (backbone atoms only — not comparable to full-atom values): 5916 Å² total; per-residue (Å²): 131,87,84,68,79,69,50,80,26,64,33,37,33,40,24,84,51,54,70,64,46,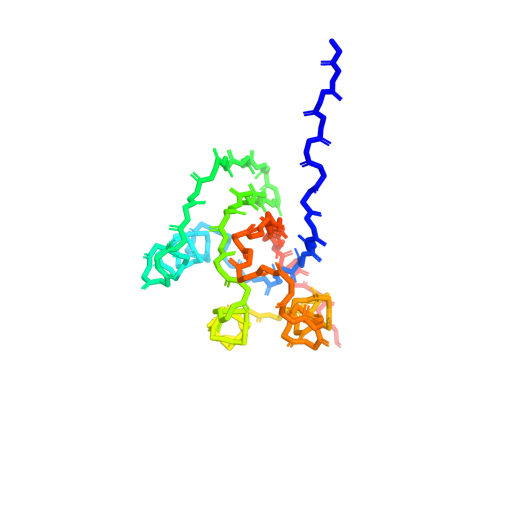50,54,51,52,54,51,49,40,48,74,66,74,23,45,81,75,47,77,50,82,54,99,68,36,38,38,40,32,30,36,33,44,37,91,45,31,59,65,48,51,57,54,47,54,73,67,24,55,65,44,49,55,68,59,41,53,55,48,68,75,55,78,82,86,61,95,42,71,38,40,37,31,41,34,35,34,50,58,75,89,70,88,124

Radius of gyration: 13.7 Å; Cα contacts (8 Å, |Δi|>4): 184; chains: 1; bounding box: 38×36×36 Å

pLDDT: mean 84.03, std 16.21, range [36.03, 96.0]

Nearest PDB structures (foldseek):
  2zzf-assembly1_A  TM=6.055E-01  e=3.105E-01  Pyrococcus horikoshii
  2e1b-assembly1_A  TM=6.302E-01  e=5.636E-01  Pyrococcus horikoshii
  6m1u-assembly1_A  TM=7.948E-01  e=1.857E+00  Homo sapiens
  3n4r-assembly1_B  TM=5.097E-01  e=5.016E+00  Saccharomyces 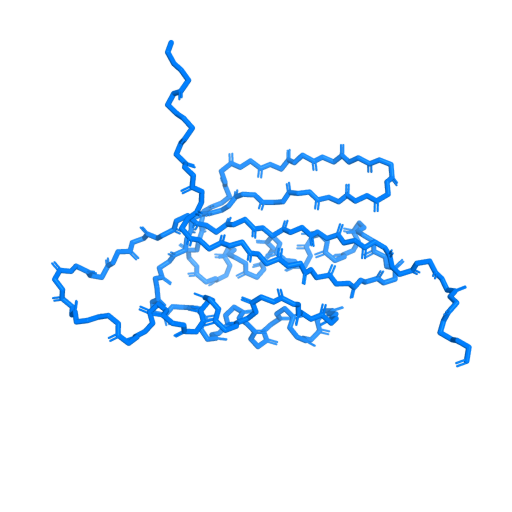cerevisiae
  7qfa-assembly2_B  TM=4.327E-01  e=6.537E+00  Homo sapiens

Sequence (104 aa):
MADTEQPAVSLTVYVEDIETAGKEIEAAITRLNGKMIRTESFEDKDVLIAELNAEKADELNERLGQIGEVKGKEALLALEDKEPLSPGVVGIKIEIVRVSGHIK